Protein AF-A0A915M0I6-F1 (afdb_monomer)

Organism: Meloidogyne javanica (NCBI:txid6303)

Secondary structure (DSSP, 8-state):
--HHHHHHHHTT-S--------SS-SHHHHHHHHHHSS---HHHHTTTSS--SS----TTTT-S-EEEEE-HHHHHHHHTT-TTEEEEE--GGG--TTSS-TTHHHHHHHHHH-

Structure (mmCIF, N/CA/C/O backbone):
data_AF-A0A915M0I6-F1
#
_entry.id   AF-A0A915M0I6-F1
#
loop_
_atom_site.group_PDB
_atom_site.id
_atom_site.type_symbol
_atom_site.label_atom_id
_atom_site.label_alt_id
_atom_site.label_comp_id
_atom_site.label_asym_id
_atom_site.label_entity_id
_atom_site.label_seq_id
_atom_site.pdbx_PDB_ins_code
_atom_s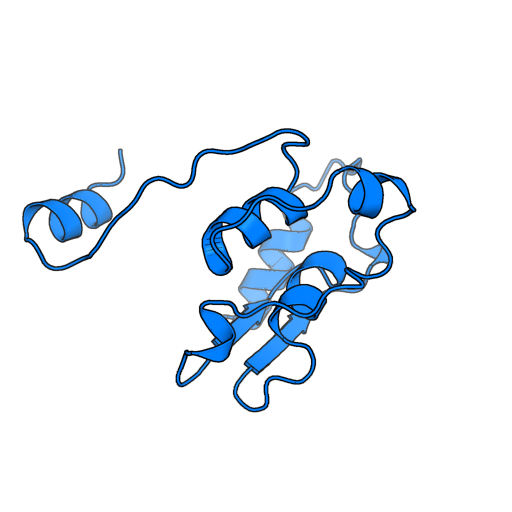ite.Cartn_x
_atom_site.Cartn_y
_atom_site.Cartn_z
_atom_site.occupancy
_atom_site.B_iso_or_equiv
_atom_site.auth_seq_id
_atom_site.auth_comp_id
_atom_site.auth_asym_id
_atom_site.auth_atom_id
_atom_site.pdbx_PDB_model_num
ATOM 1 N N . MET A 1 1 ? 14.176 9.626 15.972 1.00 60.72 1 MET A N 1
ATOM 2 C CA . MET A 1 1 ? 12.890 9.392 16.674 1.00 60.72 1 MET A CA 1
ATOM 3 C C . MET A 1 1 ? 11.872 10.388 16.149 1.00 60.72 1 MET A C 1
ATOM 5 O O . MET A 1 1 ? 12.291 11.492 15.832 1.00 60.72 1 MET A O 1
ATOM 9 N N . SER A 1 2 ? 10.596 10.005 16.027 1.00 85.62 2 SER A N 1
ATOM 10 C CA . SER A 1 2 ? 9.510 10.833 15.471 1.00 85.62 2 SER A CA 1
ATOM 11 C C . SER A 1 2 ? 8.637 11.414 16.602 1.00 85.62 2 SER A C 1
ATOM 13 O O . SER A 1 2 ? 7.710 10.740 17.053 1.00 85.62 2 SER A O 1
ATOM 15 N N . PRO A 1 3 ? 8.922 12.625 17.130 1.00 92.00 3 PRO A N 1
ATOM 16 C CA . PRO A 1 3 ? 8.304 13.112 18.371 1.00 92.00 3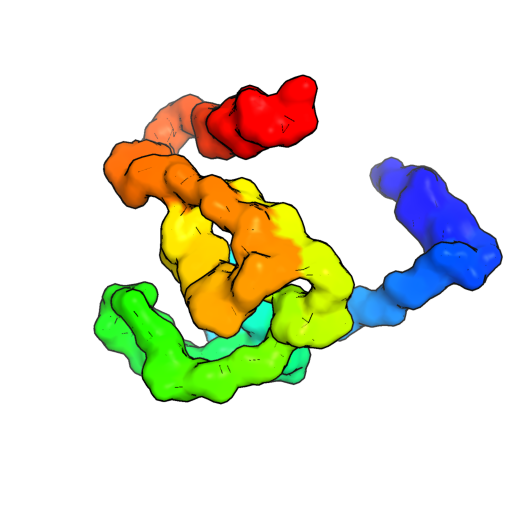 PRO A CA 1
ATOM 17 C C . PRO A 1 3 ? 6.804 13.375 18.225 1.00 92.00 3 PRO A C 1
ATOM 19 O O . PRO A 1 3 ? 6.037 13.168 19.162 1.00 92.00 3 PRO A O 1
ATOM 22 N N . TYR A 1 4 ? 6.383 13.803 17.033 1.00 93.62 4 TYR A N 1
ATOM 23 C CA . TYR A 1 4 ? 4.984 14.082 16.737 1.00 93.62 4 TYR A CA 1
ATOM 24 C C . TYR A 1 4 ? 4.123 12.816 16.821 1.00 93.62 4 TYR A C 1
ATOM 26 O O . TYR A 1 4 ? 3.133 12.807 17.550 1.00 93.62 4 TYR A O 1
ATOM 34 N N . ILE A 1 5 ? 4.541 11.726 16.167 1.00 92.31 5 ILE A N 1
ATOM 35 C CA . ILE A 1 5 ? 3.805 10.452 16.193 1.00 92.31 5 ILE A CA 1
ATOM 36 C C . ILE A 1 5 ? 3.691 9.918 17.626 1.00 92.31 5 ILE A C 1
ATOM 38 O O . ILE A 1 5 ? 2.597 9.557 18.054 1.00 92.31 5 ILE A O 1
ATOM 42 N N . HIS A 1 6 ? 4.782 9.939 18.400 1.00 92.25 6 HIS A N 1
ATOM 43 C CA . HIS A 1 6 ? 4.740 9.513 19.803 1.00 92.25 6 HIS A CA 1
ATOM 44 C C . HIS A 1 6 ? 3.770 10.359 20.634 1.00 92.25 6 HIS A C 1
ATOM 46 O O . HIS A 1 6 ? 2.971 9.801 21.375 1.00 92.25 6 HIS A O 1
ATOM 52 N N . SER A 1 7 ? 3.742 11.683 20.444 1.00 95.81 7 SER A N 1
ATOM 53 C CA . SER A 1 7 ? 2.794 12.547 21.161 1.00 95.81 7 SER A CA 1
ATOM 54 C C . SER A 1 7 ? 1.320 12.229 20.865 1.00 95.81 7 SER A C 1
ATOM 56 O O . SER A 1 7 ? 0.467 12.402 21.737 1.00 95.81 7 SER A O 1
ATOM 58 N N . LEU A 1 8 ? 1.008 11.747 19.655 1.00 95.62 8 LEU A N 1
ATOM 59 C CA . LEU A 1 8 ? -0.342 11.317 19.287 1.00 95.62 8 LEU A CA 1
ATOM 60 C C . LEU A 1 8 ? -0.713 9.996 19.972 1.00 95.62 8 LEU A C 1
ATOM 62 O O . LEU A 1 8 ? -1.833 9.865 20.469 1.00 95.62 8 LEU A O 1
ATOM 66 N N . ILE A 1 9 ? 0.231 9.052 20.023 1.00 93.94 9 ILE A N 1
ATOM 67 C CA . ILE A 1 9 ? 0.067 7.751 20.683 1.00 93.94 9 ILE A CA 1
ATOM 68 C C . ILE A 1 9 ? -0.078 7.939 22.200 1.00 93.94 9 ILE A C 1
ATOM 70 O O . ILE A 1 9 ? -1.091 7.541 22.774 1.00 93.94 9 ILE A O 1
ATOM 74 N N . ASP A 1 10 ? 0.882 8.614 22.839 1.00 94.62 10 ASP A N 1
ATOM 75 C CA . ASP A 1 10 ? 0.918 8.831 24.292 1.00 94.62 10 ASP A CA 1
ATOM 76 C C . ASP A 1 10 ? -0.276 9.673 24.768 1.00 94.62 10 ASP A C 1
ATOM 78 O O . ASP A 1 10 ? -0.818 9.466 25.854 1.00 94.62 10 ASP A O 1
ATOM 82 N N . GLY A 1 11 ? -0.727 10.609 23.928 1.00 95.88 11 GLY A N 1
ATOM 83 C CA . GLY A 1 11 ? -1.899 11.440 24.180 1.00 95.88 11 GLY A CA 1
ATOM 84 C C . GLY A 1 11 ? -3.243 10.746 23.944 1.00 95.88 11 GLY A C 1
ATOM 85 O O . GLY A 1 11 ? -4.269 11.412 24.076 1.00 95.88 11 GLY A O 1
ATOM 86 N N . SER A 1 12 ? -3.264 9.459 23.565 1.00 93.62 12 SER A N 1
ATOM 87 C CA . SER A 1 12 ? -4.482 8.721 23.177 1.00 93.62 12 SER A CA 1
ATOM 88 C C . SER A 1 12 ? -5.299 9.424 22.078 1.00 93.62 12 SER A C 1
ATOM 90 O O . SER A 1 12 ? -6.526 9.341 22.044 1.00 93.62 12 SER A O 1
ATOM 92 N N . LYS A 1 13 ? -4.616 10.149 21.181 1.00 95.31 13 LYS A N 1
ATOM 93 C CA . LYS A 1 13 ? -5.212 10.849 20.028 1.00 95.31 13 LYS A CA 1
ATOM 94 C C . LYS A 1 13 ? -5.101 10.050 18.729 1.00 95.31 13 LYS A C 1
ATOM 96 O O . LYS A 1 13 ? -5.582 10.507 17.697 1.00 95.31 13 LYS A O 1
ATOM 101 N N . ALA A 1 14 ? -4.459 8.887 18.775 1.00 91.31 14 ALA A N 1
ATOM 102 C CA . ALA A 1 14 ? -4.311 7.972 17.656 1.00 91.31 14 ALA A CA 1
ATOM 103 C C . ALA A 1 14 ? -4.526 6.524 18.112 1.00 91.31 14 ALA A C 1
ATOM 105 O O . ALA A 1 14 ? -4.268 6.175 19.265 1.00 91.31 14 ALA A O 1
ATOM 106 N N . VAL A 1 15 ? -4.966 5.685 17.177 1.00 88.00 15 VAL A N 1
ATOM 107 C CA . VAL A 1 15 ? -4.959 4.225 17.309 1.00 88.00 15 VAL A CA 1
ATOM 108 C C . VAL A 1 15 ? -3.737 3.705 16.562 1.00 88.00 15 VAL A C 1
ATOM 110 O O . VAL A 1 15 ? -3.393 4.225 15.502 1.00 88.00 15 VAL A O 1
ATOM 113 N N . TRP A 1 16 ? -3.071 2.697 17.114 1.00 89.12 16 TRP A N 1
ATOM 114 C CA . TRP A 1 16 ? -1.906 2.076 16.494 1.00 89.12 16 TRP A CA 1
ATOM 115 C C . TRP A 1 16 ? -1.979 0.556 16.622 1.00 89.12 16 TRP A C 1
ATOM 117 O O . TRP A 1 16 ? -2.669 0.019 17.490 1.00 89.12 16 TRP A O 1
ATOM 127 N N . GLY A 1 17 ? -1.256 -0.128 15.744 1.00 85.94 17 GLY A N 1
ATOM 128 C CA . GLY A 1 17 ? -1.120 -1.577 15.731 1.00 85.94 17 GLY A CA 1
ATOM 129 C C . GLY A 1 17 ? 0.195 -1.977 15.074 1.00 85.94 17 GLY A C 1
ATOM 130 O O . GLY A 1 17 ? 0.893 -1.139 14.502 1.00 85.94 17 GLY A O 1
ATOM 131 N N . ILE A 1 18 ? 0.538 -3.257 15.178 1.00 85.56 18 ILE A N 1
ATOM 132 C CA . ILE A 1 18 ? 1.724 -3.836 14.546 1.00 85.56 18 ILE A CA 1
ATOM 133 C C . ILE A 1 18 ? 1.237 -4.787 13.457 1.00 85.56 18 ILE A C 1
ATOM 135 O O . ILE A 1 18 ? 0.478 -5.708 13.746 1.00 85.56 18 ILE A O 1
ATOM 139 N N . SER A 1 19 ? 1.677 -4.558 12.221 1.00 82.19 19 SER A N 1
ATOM 140 C CA . SER A 1 19 ? 1.527 -5.519 11.128 1.00 82.19 19 SER A CA 1
ATOM 141 C C . SER A 1 19 ? 2.799 -6.360 11.065 1.00 82.19 19 SER A C 1
ATOM 143 O O . SER A 1 19 ? 3.864 -5.836 10.737 1.00 82.19 19 SER A O 1
ATOM 145 N N . GLU A 1 20 ? 2.717 -7.646 11.403 1.00 80.50 20 GLU A N 1
ATOM 146 C CA . GLU A 1 20 ? 3.854 -8.561 11.264 1.00 80.50 20 GLU A CA 1
ATOM 147 C C . GLU A 1 20 ? 4.094 -8.855 9.779 1.00 80.50 20 GLU A C 1
ATOM 149 O O . GLU A 1 20 ? 3.200 -9.296 9.070 1.00 80.50 20 GLU A O 1
ATOM 154 N N . GLY A 1 21 ? 5.290 -8.566 9.268 1.00 71.25 21 GLY A N 1
ATOM 155 C CA . GLY A 1 21 ? 5.630 -8.862 7.877 1.00 71.25 21 GLY A CA 1
ATOM 156 C C . GLY A 1 21 ? 5.927 -10.348 7.675 1.00 71.25 21 GLY A C 1
ATOM 157 O O . GLY A 1 21 ? 6.626 -10.956 8.483 1.00 71.25 21 GLY A O 1
ATOM 158 N N . HIS A 1 22 ? 5.458 -10.919 6.566 1.00 78.75 22 HIS A N 1
ATOM 159 C CA . HIS A 1 22 ? 5.837 -12.260 6.115 1.00 78.75 22 HIS A CA 1
ATOM 160 C C . HIS A 1 22 ? 6.584 -12.193 4.783 1.00 78.75 22 HIS A C 1
ATOM 162 O O . HIS A 1 22 ? 6.445 -11.239 4.022 1.00 78.75 22 HIS A O 1
ATOM 168 N N . VAL A 1 23 ? 7.401 -13.210 4.506 1.00 79.56 23 VAL A N 1
ATOM 169 C CA . VAL A 1 23 ? 8.082 -13.340 3.212 1.00 79.56 23 VAL A CA 1
ATOM 170 C C . VAL A 1 23 ? 7.071 -13.604 2.081 1.00 79.56 23 VAL A C 1
ATOM 172 O O . VAL A 1 23 ? 6.134 -14.376 2.298 1.00 79.56 23 VAL A O 1
ATOM 175 N N . PRO A 1 24 ? 7.271 -13.050 0.870 1.00 77.19 24 PRO A N 1
ATOM 176 C CA . PRO A 1 24 ? 8.360 -12.154 0.465 1.00 77.19 24 PRO A CA 1
ATOM 177 C C . PRO A 1 24 ? 8.193 -10.725 1.010 1.00 77.19 24 PRO A C 1
ATOM 179 O O . PRO A 1 24 ? 7.099 -10.169 1.023 1.00 77.19 24 PRO A O 1
ATOM 182 N N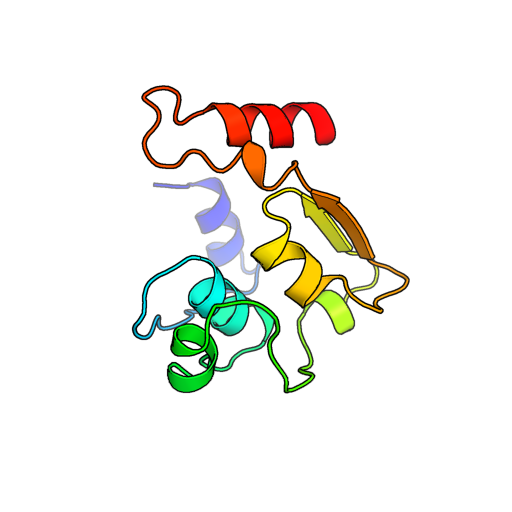 . THR A 1 25 ? 9.295 -10.122 1.465 1.00 74.94 25 THR A N 1
ATOM 183 C CA . THR A 1 25 ? 9.312 -8.774 2.060 1.00 74.94 25 THR A CA 1
ATOM 184 C C . THR A 1 25 ? 9.470 -7.705 0.981 1.00 74.94 25 THR A C 1
ATOM 186 O O . THR A 1 25 ? 10.521 -7.078 0.862 1.00 74.94 25 THR A O 1
ATOM 189 N N . GLU A 1 26 ? 8.429 -7.537 0.173 1.00 81.88 26 GLU A N 1
ATOM 190 C CA . GLU A 1 26 ? 8.352 -6.553 -0.912 1.00 81.88 26 GLU A CA 1
ATOM 191 C C . GLU A 1 26 ? 7.139 -5.633 -0.710 1.00 81.88 26 GLU A C 1
ATOM 193 O O . GLU A 1 26 ? 6.303 -5.873 0.169 1.00 81.88 26 GLU A O 1
ATOM 198 N N . SER A 1 27 ? 7.032 -4.569 -1.512 1.00 85.75 27 SER A N 1
ATOM 199 C CA . SER A 1 27 ? 5.988 -3.552 -1.345 1.00 85.75 27 SER A CA 1
ATOM 200 C C . SER A 1 27 ? 4.584 -4.165 -1.314 1.00 85.75 27 SER A C 1
ATOM 202 O O . SER A 1 27 ? 3.847 -3.933 -0.360 1.00 85.75 27 SER A O 1
ATOM 204 N N . ARG A 1 28 ? 4.210 -5.003 -2.288 1.00 86.12 28 ARG A N 1
ATOM 205 C CA . ARG A 1 28 ? 2.834 -5.518 -2.407 1.00 86.12 28 ARG A CA 1
ATOM 206 C C . ARG A 1 28 ? 2.376 -6.383 -1.224 1.00 86.12 28 ARG A C 1
ATOM 208 O O . ARG A 1 28 ? 1.383 -5.987 -0.609 1.00 86.12 28 ARG A O 1
ATOM 215 N N . PRO A 1 29 ? 3.071 -7.469 -0.820 1.00 86.62 29 PRO A N 1
ATOM 216 C CA . PRO A 1 29 ? 2.646 -8.250 0.344 1.00 86.62 29 PRO A CA 1
ATOM 217 C C . PRO A 1 29 ? 2.562 -7.411 1.624 1.00 86.62 29 PRO A C 1
ATOM 219 O O . PRO A 1 29 ? 1.653 -7.608 2.430 1.00 86.62 29 PRO A O 1
ATOM 222 N N . GLY A 1 30 ? 3.468 -6.438 1.789 1.00 88.88 30 GLY A N 1
ATOM 223 C CA . GLY A 1 30 ? 3.449 -5.510 2.920 1.00 88.88 30 GLY A CA 1
ATOM 224 C C . GLY A 1 30 ? 2.213 -4.608 2.936 1.00 88.88 30 GLY A C 1
ATOM 225 O O . GLY A 1 30 ? 1.571 -4.473 3.976 1.00 88.88 30 GLY A O 1
ATOM 226 N N . HIS A 1 31 ? 1.836 -4.034 1.789 1.00 90.25 31 HIS A N 1
ATOM 227 C CA . HIS A 1 31 ? 0.639 -3.192 1.682 1.00 90.25 31 HIS A CA 1
ATOM 228 C C . HIS A 1 31 ? -0.647 -4.012 1.874 1.00 90.25 31 HIS A C 1
ATOM 230 O O . HIS A 1 31 ? -1.573 -3.538 2.52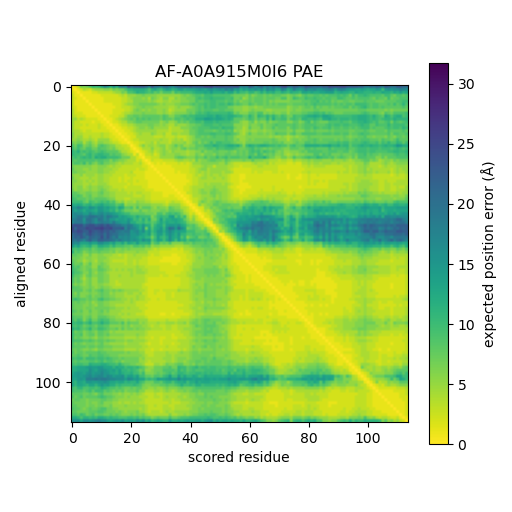9 1.00 90.25 31 HIS A O 1
ATOM 236 N N . VAL A 1 32 ? -0.710 -5.249 1.362 1.00 88.62 32 VAL A N 1
ATOM 237 C CA . VAL A 1 32 ? -1.861 -6.148 1.579 1.00 88.62 32 VAL A CA 1
ATOM 238 C C . VAL A 1 32 ? -2.017 -6.480 3.062 1.00 88.62 32 VAL A C 1
ATOM 240 O O . VAL A 1 32 ? -3.108 -6.322 3.608 1.00 88.62 32 VAL A O 1
ATOM 243 N N . ALA A 1 33 ? -0.927 -6.852 3.738 1.00 89.12 33 ALA A N 1
ATOM 244 C CA . ALA A 1 33 ? -0.959 -7.115 5.174 1.00 89.12 33 ALA A CA 1
ATOM 245 C C . ALA A 1 33 ? -1.419 -5.882 5.966 1.00 89.12 33 ALA A C 1
ATOM 247 O O . ALA A 1 33 ? -2.285 -5.995 6.832 1.00 89.12 33 ALA A O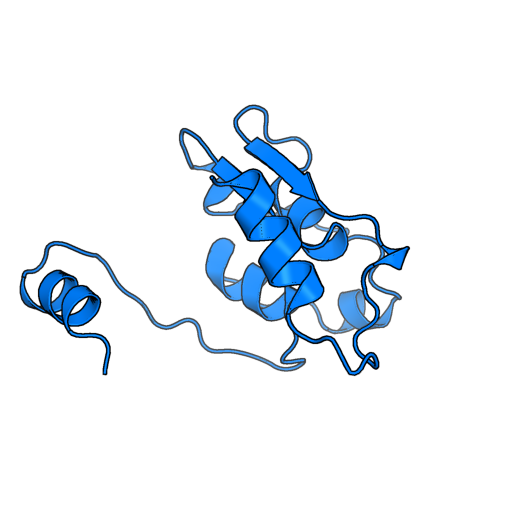 1
ATOM 248 N N . LEU A 1 34 ? -0.902 -4.700 5.617 1.00 90.12 34 LEU A N 1
ATOM 249 C CA . LEU A 1 34 ? -1.205 -3.458 6.319 1.00 90.12 34 LEU A CA 1
ATOM 250 C C . LEU A 1 34 ? -2.657 -2.994 6.132 1.00 90.12 34 LEU A C 1
ATOM 252 O O . LEU A 1 34 ? -3.296 -2.590 7.102 1.00 90.12 34 LEU A O 1
ATOM 256 N N . PHE A 1 35 ? -3.173 -3.025 4.902 1.00 90.75 35 PHE A N 1
ATOM 257 C CA . PHE A 1 35 ? -4.470 -2.424 4.573 1.00 90.75 35 PHE A CA 1
ATOM 258 C C . PHE A 1 35 ? -5.628 -3.418 4.529 1.00 90.75 35 PHE A C 1
ATOM 260 O O . PHE A 1 35 ? -6.777 -2.996 4.629 1.00 90.75 35 PHE A O 1
ATOM 267 N N . ALA A 1 36 ? -5.356 -4.715 4.385 1.00 89.44 36 ALA A N 1
ATOM 268 C CA . ALA A 1 36 ? -6.385 -5.752 4.326 1.00 89.44 36 ALA A CA 1
ATOM 269 C C . ALA A 1 36 ? -6.282 -6.791 5.457 1.00 89.44 36 ALA A C 1
ATOM 271 O O . ALA A 1 36 ? -7.193 -7.596 5.636 1.00 89.44 36 ALA A O 1
ATOM 272 N N . GLY A 1 37 ? -5.205 -6.776 6.252 1.00 88.19 37 GLY A N 1
ATOM 273 C CA . GLY A 1 37 ? -5.094 -7.591 7.465 1.00 88.19 37 GLY A CA 1
ATOM 274 C C . GLY A 1 37 ? -4.849 -9.084 7.225 1.00 88.19 37 GLY A C 1
ATOM 275 O O . GLY A 1 37 ? -5.090 -9.890 8.123 1.00 88.19 37 GLY A O 1
ATOM 276 N N . PHE A 1 38 ? -4.382 -9.475 6.036 1.00 86.94 38 PHE A N 1
ATOM 277 C CA . PHE A 1 38 ? -4.007 -10.857 5.727 1.00 86.94 38 PHE A CA 1
ATOM 278 C C . PHE A 1 38 ? -2.714 -10.922 4.909 1.00 86.94 38 PHE A C 1
ATOM 280 O O . PHE A 1 38 ? -2.322 -9.958 4.257 1.00 86.94 38 PHE A O 1
ATOM 287 N N . TYR A 1 39 ? -2.051 -12.078 4.929 1.00 85.69 39 TYR A N 1
ATOM 288 C CA . TYR A 1 39 ? -0.847 -12.301 4.132 1.00 85.69 39 TYR A CA 1
ATOM 289 C C . TYR A 1 39 ? -1.193 -12.715 2.714 1.00 85.69 39 TYR A C 1
ATOM 291 O O . TYR A 1 39 ? -1.992 -13.627 2.499 1.00 85.69 39 TYR A O 1
ATOM 299 N N . GLU A 1 40 ? -0.556 -12.068 1.746 1.00 79.69 40 GLU A N 1
ATOM 300 C CA . GLU A 1 40 ? -0.732 -12.433 0.352 1.00 79.69 40 GLU A CA 1
ATOM 301 C C . GLU A 1 40 ? -0.217 -13.853 0.070 1.00 79.69 40 GLU A C 1
ATOM 303 O O . GLU A 1 40 ? 0.790 -14.301 0.625 1.00 79.69 40 GLU A O 1
ATOM 308 N N . ASP A 1 41 ? -0.911 -14.571 -0.816 1.00 74.56 41 ASP A N 1
ATOM 309 C CA . ASP A 1 41 ? -0.479 -15.895 -1.242 1.00 74.56 41 ASP A CA 1
ATOM 310 C C . ASP A 1 41 ? 0.806 -15.792 -2.076 1.00 74.56 41 ASP A C 1
ATOM 312 O O . ASP A 1 41 ? 0.809 -15.326 -3.218 1.00 74.56 41 ASP A O 1
ATOM 316 N N . VAL A 1 42 ? 1.902 -16.307 -1.521 1.00 66.62 42 VAL A N 1
ATOM 317 C CA . VAL A 1 42 ? 3.215 -16.413 -2.176 1.00 66.62 42 VAL A CA 1
ATOM 318 C C . VAL A 1 42 ? 3.115 -17.121 -3.540 1.00 66.62 42 VAL A C 1
ATOM 320 O O . VAL A 1 42 ? 3.864 -16.820 -4.475 1.00 66.62 42 VAL A O 1
ATOM 323 N N . SER A 1 43 ? 2.160 -18.040 -3.705 1.00 66.25 43 SER A N 1
ATOM 324 C CA . SER A 1 43 ? 1.908 -18.729 -4.973 1.00 66.25 43 SER A CA 1
ATOM 325 C C . SER A 1 43 ? 1.284 -17.821 -6.047 1.00 66.25 43 SER A C 1
ATOM 327 O O . SER A 1 43 ? 1.513 -18.038 -7.239 1.00 66.25 43 SER A O 1
ATOM 329 N N . ALA A 1 44 ? 0.548 -16.777 -5.650 1.00 64.69 44 ALA A N 1
ATOM 330 C CA . ALA A 1 44 ? 0.017 -15.755 -6.552 1.00 64.69 44 ALA A CA 1
ATOM 331 C C . ALA A 1 44 ? 1.103 -14.744 -6.950 1.00 64.69 44 ALA A C 1
ATOM 333 O O . ALA A 1 44 ? 1.186 -14.357 -8.117 1.00 64.69 44 ALA A O 1
ATOM 334 N N . VAL A 1 45 ? 1.989 -14.401 -6.009 1.00 62.06 45 VAL A N 1
ATOM 335 C CA . VAL A 1 45 ? 3.159 -13.538 -6.242 1.00 62.06 45 VAL A CA 1
ATOM 336 C C . VAL A 1 45 ? 4.107 -14.165 -7.279 1.00 62.06 45 VAL A C 1
ATOM 338 O O . VAL A 1 45 ? 4.511 -13.522 -8.247 1.00 62.06 45 VAL A O 1
ATOM 341 N N . THR A 1 46 ? 4.378 -15.469 -7.168 1.00 58.38 46 THR A N 1
ATOM 342 C CA . THR A 1 46 ? 5.278 -16.195 -8.090 1.00 58.38 46 THR A CA 1
ATOM 343 C C . THR A 1 46 ? 4.724 -16.408 -9.506 1.00 58.38 46 THR A C 1
ATOM 345 O O . THR A 1 46 ? 5.494 -16.699 -10.421 1.00 58.38 46 THR A O 1
ATOM 348 N N . ARG A 1 47 ? 3.415 -16.228 -9.739 1.00 62.03 47 ARG A N 1
ATOM 349 C CA . ARG A 1 47 ? 2.772 -16.391 -11.064 1.00 62.03 47 ARG A CA 1
ATOM 350 C C . ARG A 1 47 ? 2.793 -15.127 -11.930 1.00 62.03 47 ARG A C 1
ATOM 352 O O . ARG A 1 47 ? 2.035 -15.018 -12.894 1.00 62.03 47 ARG A O 1
ATOM 359 N N . GLY A 1 48 ? 3.700 -14.202 -11.631 1.00 56.66 48 GLY A N 1
ATOM 360 C CA . GLY A 1 48 ? 4.021 -13.084 -12.513 1.00 56.66 48 GLY A CA 1
ATOM 361 C C . GLY A 1 48 ? 3.244 -11.806 -12.230 1.00 56.66 48 GLY A C 1
ATOM 362 O O . GLY A 1 48 ? 3.043 -11.038 -13.161 1.00 56.66 48 GLY A O 1
ATOM 363 N N . TRP A 1 49 ? 2.821 -11.574 -10.982 1.00 62.31 49 TRP A N 1
ATOM 364 C CA . TRP A 1 49 ? 2.441 -10.242 -10.481 1.00 62.31 49 TRP A CA 1
ATOM 365 C C . TRP A 1 49 ? 1.225 -9.554 -11.126 1.00 62.31 49 TRP A C 1
ATOM 367 O O . TRP A 1 49 ? 0.830 -8.486 -10.680 1.00 62.31 49 T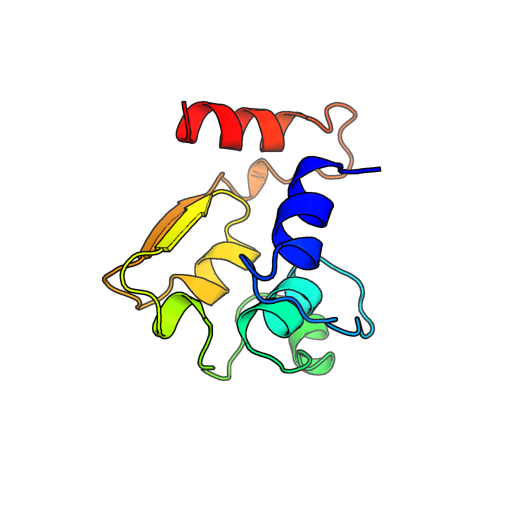RP A O 1
ATOM 377 N N . LYS A 1 50 ? 0.555 -10.165 -12.108 1.00 57.03 50 LYS A N 1
ATOM 378 C CA . LYS A 1 50 ? -0.394 -9.438 -12.974 1.00 57.03 50 LYS A CA 1
ATOM 379 C C . LYS A 1 50 ? -1.717 -9.040 -12.317 1.00 57.03 50 LYS A C 1
ATOM 381 O O . LYS A 1 50 ? -2.319 -8.061 -12.739 1.00 57.03 50 LYS A O 1
ATOM 386 N N . HIS A 1 51 ? -2.212 -9.814 -11.350 1.00 58.25 51 HIS A N 1
ATOM 387 C CA . HIS A 1 51 ? -3.482 -9.544 -10.667 1.00 58.25 51 HIS A CA 1
ATOM 388 C C . HIS A 1 51 ? -3.636 -10.469 -9.452 1.00 58.25 51 HIS A C 1
ATOM 390 O O . HIS A 1 51 ? -3.287 -11.646 -9.552 1.00 58.25 51 HIS A O 1
ATOM 396 N N . ASN A 1 52 ? -4.157 -9.982 -8.321 1.00 59.69 52 ASN A N 1
ATOM 397 C CA . ASN A 1 52 ? -4.634 -10.882 -7.267 1.00 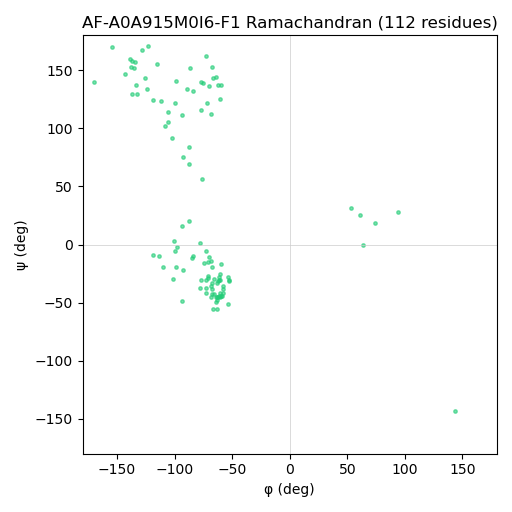59.69 52 ASN A CA 1
ATOM 398 C C . ASN A 1 52 ? -6.007 -11.430 -7.703 1.00 59.69 52 ASN A C 1
ATOM 400 O O . ASN A 1 52 ? -6.935 -10.639 -7.849 1.00 59.69 52 ASN A O 1
ATOM 404 N N . PRO A 1 53 ? -6.175 -12.744 -7.952 1.00 58.44 53 PRO A N 1
ATOM 405 C CA . PRO A 1 53 ? -7.446 -13.286 -8.435 1.00 58.44 53 PRO A CA 1
ATOM 406 C C . PRO A 1 53 ? -8.559 -13.261 -7.379 1.00 58.44 53 PRO A C 1
ATOM 408 O O . PRO A 1 53 ? -9.708 -13.547 -7.713 1.00 58.44 53 PRO A O 1
ATOM 411 N N . ILE A 1 54 ? -8.230 -12.969 -6.117 1.00 67.62 54 ILE A N 1
ATOM 412 C CA . ILE A 1 54 ? -9.177 -12.975 -5.005 1.00 67.62 54 ILE A CA 1
ATOM 413 C C . ILE A 1 54 ? -9.495 -11.526 -4.618 1.00 67.62 54 ILE A C 1
ATOM 415 O O . ILE A 1 54 ? -8.608 -10.831 -4.120 1.00 67.62 54 ILE A O 1
ATOM 419 N N . PRO A 1 55 ? -10.744 -11.066 -4.814 1.00 76.31 55 PRO A N 1
ATOM 420 C CA . PRO A 1 55 ? -11.204 -9.802 -4.259 1.00 76.31 55 PRO A CA 1
ATOM 421 C C . PRO A 1 55 ? -11.097 -9.832 -2.735 1.00 76.31 55 PRO A C 1
ATOM 423 O O . PRO A 1 55 ? -11.478 -10.822 -2.107 1.00 76.31 55 PRO A O 1
ATOM 426 N N . PHE A 1 56 ? -10.620 -8.746 -2.141 1.00 85.19 56 PHE A N 1
ATOM 427 C CA . PHE A 1 56 ? -10.538 -8.598 -0.694 1.00 85.19 56 PHE A CA 1
ATOM 428 C C . PHE A 1 56 ? -11.051 -7.227 -0.256 1.00 85.19 56 PHE A C 1
ATOM 430 O O . PHE A 1 56 ? -11.087 -6.287 -1.048 1.00 85.19 56 PHE A O 1
ATOM 437 N N . ASP A 1 57 ? -11.468 -7.144 1.005 1.00 89.44 57 ASP A N 1
ATOM 438 C CA . ASP A 1 57 ? -11.863 -5.891 1.644 1.00 89.44 57 ASP A CA 1
ATOM 439 C C . ASP A 1 57 ? -10.628 -5.249 2.285 1.00 89.44 57 ASP A C 1
ATOM 441 O O . ASP A 1 57 ? -9.829 -5.929 2.931 1.00 89.44 57 ASP A O 1
ATOM 445 N N . SER A 1 58 ? -10.451 -3.950 2.075 1.00 92.50 58 SER A N 1
ATOM 446 C CA . SER A 1 58 ? -9.339 -3.165 2.609 1.00 92.50 58 SER A CA 1
ATOM 447 C C . SER A 1 58 ? -9.850 -1.918 3.322 1.00 92.50 58 SER A C 1
ATOM 449 O O . SER A 1 58 ? -11.001 -1.510 3.156 1.00 92.50 58 SER A O 1
ATOM 451 N N . THR A 1 59 ? -8.985 -1.246 4.078 1.00 92.88 59 THR A N 1
ATOM 452 C CA . THR A 1 59 ? -9.306 0.049 4.697 1.00 92.88 59 THR A CA 1
ATOM 453 C C . THR A 1 59 ? -9.822 1.077 3.686 1.00 92.88 59 THR A C 1
ATOM 455 O O . THR A 1 59 ? -10.677 1.889 4.035 1.00 92.88 59 THR A O 1
ATOM 458 N N . PHE A 1 60 ? -9.373 1.025 2.428 1.00 95.00 60 PHE A N 1
ATOM 459 C CA . PHE A 1 60 ? -9.831 1.922 1.363 1.00 95.00 60 PHE A CA 1
ATOM 460 C C . PHE A 1 60 ? -11.289 1.664 0.962 1.00 95.00 60 PHE A C 1
ATOM 462 O O . PHE A 1 60 ? -12.035 2.610 0.718 1.00 95.00 60 PHE A O 1
ATOM 469 N N . ASN A 1 61 ? -11.747 0.407 0.978 1.00 94.19 61 ASN A N 1
ATOM 470 C CA . ASN A 1 61 ? -13.152 0.067 0.721 1.00 94.19 61 ASN A CA 1
ATOM 471 C C . ASN A 1 61 ? -14.096 0.677 1.768 1.00 94.19 61 ASN A C 1
ATOM 473 O O . ASN A 1 61 ? -15.227 1.023 1.437 1.00 94.19 61 ASN A O 1
ATOM 477 N N . GLN A 1 62 ? -13.612 0.828 3.004 1.00 93.44 62 GLN A N 1
ATOM 478 C CA . GLN A 1 62 ? -14.371 1.323 4.158 1.00 93.44 62 GLN A CA 1
ATOM 479 C C . GLN A 1 62 ? -14.107 2.806 4.478 1.00 93.44 62 GLN A C 1
ATOM 481 O O . GLN A 1 62 ? -14.611 3.328 5.473 1.00 93.44 62 GLN A O 1
ATOM 486 N N . SER A 1 63 ? -13.299 3.488 3.666 1.00 94.88 63 SER A N 1
ATOM 487 C CA . SER A 1 63 ? -12.995 4.912 3.829 1.00 94.88 63 SER A CA 1
ATOM 488 C C . SER A 1 63 ? -14.034 5.784 3.123 1.00 94.88 63 SER A C 1
ATOM 490 O O . SER A 1 63 ? -14.613 5.372 2.127 1.00 94.88 63 SER A O 1
ATOM 492 N N . GLU A 1 64 ? -14.256 7.010 3.604 1.00 95.81 64 GLU A N 1
ATOM 493 C CA . GLU A 1 64 ? -15.134 7.974 2.916 1.00 95.81 64 GLU A CA 1
ATOM 494 C C . GLU A 1 64 ? -14.480 8.522 1.639 1.00 95.81 64 GLU A C 1
ATOM 496 O O . GLU A 1 64 ? -15.137 8.698 0.619 1.00 95.81 64 GLU A O 1
ATOM 501 N N . PHE A 1 65 ? -13.164 8.741 1.691 1.00 96.19 65 PHE A N 1
ATOM 502 C CA . PHE A 1 65 ? -12.340 9.179 0.572 1.00 96.19 65 PHE A CA 1
ATOM 503 C C . PHE A 1 65 ? -10.976 8.503 0.647 1.00 96.19 65 PHE A C 1
ATOM 505 O O . PHE A 1 65 ? -10.454 8.245 1.734 1.00 96.19 65 PHE A O 1
ATOM 512 N N . SER A 1 66 ? -10.381 8.213 -0.502 1.00 96.06 66 SER A N 1
ATOM 513 C CA . SER A 1 66 ? -9.037 7.645 -0.583 1.00 96.06 66 SER A CA 1
ATOM 514 C C . SER A 1 66 ? -8.255 8.336 -1.684 1.00 96.06 66 SER A C 1
ATOM 516 O O . SER A 1 66 ? -8.748 8.453 -2.798 1.00 96.06 66 SER A O 1
ATOM 518 N N . PHE A 1 67 ? -7.046 8.790 -1.370 1.00 95.88 67 PHE A N 1
ATOM 519 C CA . PHE A 1 67 ? -6.14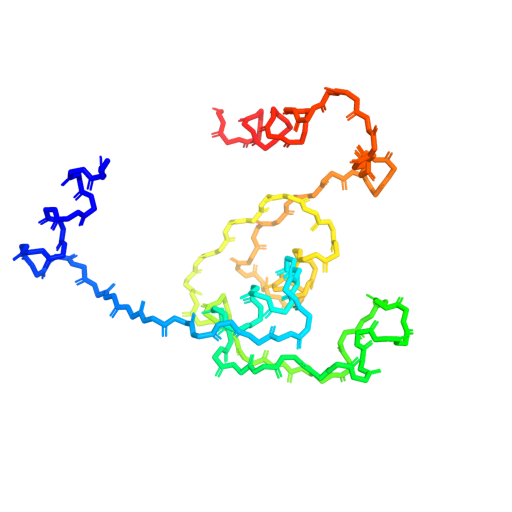3 9.432 -2.320 1.00 95.88 67 PHE A CA 1
ATOM 520 C C . PHE A 1 67 ? -4.867 8.600 -2.411 1.00 95.88 67 PHE A C 1
ATOM 522 O O . PHE A 1 67 ? -4.269 8.295 -1.377 1.00 95.88 67 PHE A O 1
ATOM 529 N N . LEU A 1 68 ? -4.491 8.178 -3.618 1.00 95.12 68 LEU A N 1
ATOM 530 C CA . LEU A 1 68 ? -3.378 7.256 -3.834 1.00 95.12 68 LEU A CA 1
ATOM 531 C C . LEU A 1 68 ? -2.462 7.757 -4.957 1.00 95.12 68 LEU A C 1
ATOM 533 O O . LEU A 1 68 ? -2.927 8.026 -6.063 1.00 95.12 68 LEU A O 1
ATOM 537 N N . TRP A 1 69 ? -1.158 7.801 -4.679 1.00 95.56 69 TRP A N 1
ATOM 538 C CA . TRP A 1 69 ? -0.096 8.144 -5.629 1.00 95.56 69 TRP A CA 1
ATOM 539 C C . TRP A 1 69 ? 1.052 7.137 -5.534 1.00 95.56 69 TRP A C 1
ATOM 541 O O . TRP A 1 69 ? 1.418 6.740 -4.428 1.00 95.56 69 TRP A O 1
ATOM 551 N N . GLY A 1 70 ? 1.609 6.700 -6.668 1.00 92.81 70 GLY A N 1
ATOM 552 C CA . GLY A 1 70 ? 2.719 5.738 -6.686 1.00 92.81 70 GLY A CA 1
ATOM 553 C C . GLY A 1 70 ? 2.679 4.720 -7.830 1.00 92.81 70 GLY A C 1
ATOM 554 O O . GLY A 1 70 ? 2.291 5.046 -8.949 1.00 92.81 70 GLY A O 1
ATOM 555 N N . SER A 1 71 ? 3.092 3.483 -7.535 1.00 90.69 71 SER A N 1
ATOM 556 C CA . SER A 1 71 ? 3.201 2.401 -8.524 1.00 90.69 71 SER A CA 1
ATOM 557 C C . SER A 1 71 ? 1.832 1.903 -9.005 1.00 90.69 71 SER A C 1
ATOM 559 O O . SER A 1 71 ? 0.952 1.642 -8.170 1.00 90.69 71 SER A O 1
ATOM 561 N N . PRO A 1 72 ? 1.651 1.679 -10.322 1.00 89.81 72 PRO A N 1
ATOM 562 C CA . PRO A 1 72 ? 0.440 1.066 -10.860 1.00 89.81 72 PRO A CA 1
ATOM 563 C C . PRO A 1 72 ? 0.195 -0.346 -10.311 1.00 89.81 72 PRO A C 1
ATOM 565 O O . PRO A 1 72 ? -0.964 -0.734 -10.159 1.00 89.81 72 PRO A O 1
ATOM 568 N N . ASP A 1 73 ? 1.239 -1.102 -9.966 1.00 85.31 73 ASP A N 1
ATOM 569 C CA . ASP A 1 73 ? 1.101 -2.480 -9.479 1.00 85.31 73 ASP A CA 1
ATOM 570 C C . ASP A 1 73 ? 0.497 -2.551 -8.070 1.00 85.31 73 ASP A C 1
ATOM 572 O O . ASP A 1 73 ? -0.182 -3.521 -7.721 1.00 85.31 73 ASP A O 1
ATOM 576 N N . ILE A 1 74 ? 0.716 -1.510 -7.262 1.00 89.06 74 ILE A N 1
ATOM 577 C CA . ILE A 1 74 ? 0.186 -1.412 -5.899 1.00 89.06 74 ILE A CA 1
ATOM 578 C C . ILE A 1 74 ? -1.143 -0.671 -5.891 1.00 89.06 74 ILE A C 1
ATOM 580 O O . ILE A 1 74 ? -2.108 -1.157 -5.307 1.00 89.06 74 ILE A O 1
ATOM 584 N N . ILE A 1 75 ? -1.223 0.490 -6.545 1.00 92.44 75 ILE A N 1
ATOM 585 C CA . ILE A 1 75 ? -2.423 1.325 -6.471 1.00 92.44 75 ILE A CA 1
ATOM 586 C C . ILE A 1 75 ? -3.630 0.607 -7.056 1.00 92.44 75 ILE A C 1
ATOM 588 O O . ILE A 1 75 ? -4.683 0.583 -6.419 1.00 92.44 75 ILE A O 1
ATOM 592 N N . ASN A 1 76 ? -3.480 -0.032 -8.219 1.00 90.06 76 ASN A N 1
ATOM 593 C CA . ASN A 1 76 ? -4.602 -0.722 -8.851 1.00 90.06 76 ASN A CA 1
ATOM 594 C C . ASN A 1 76 ? -5.162 -1.841 -7.964 1.00 90.06 76 ASN A C 1
ATOM 596 O O . ASN A 1 76 ? -6.346 -2.160 -8.068 1.00 90.06 76 ASN A O 1
ATOM 600 N N . LEU A 1 77 ? -4.361 -2.407 -7.059 1.00 88.19 77 LEU A N 1
ATOM 601 C CA . LEU A 1 77 ? -4.830 -3.410 -6.109 1.00 88.19 77 LEU A CA 1
ATOM 602 C C . LEU A 1 77 ? -5.846 -2.841 -5.100 1.00 88.19 77 LEU A C 1
ATOM 604 O O . LEU A 1 77 ? -6.727 -3.573 -4.657 1.00 88.19 77 LEU A O 1
ATOM 608 N N . PHE A 1 78 ? -5.746 -1.550 -4.770 1.00 91.38 78 PHE A N 1
ATOM 609 C CA . PHE A 1 78 ? -6.552 -0.883 -3.741 1.00 91.38 78 PHE A CA 1
ATOM 610 C C . PHE A 1 78 ? -7.523 0.176 -4.275 1.00 91.38 78 PHE A C 1
ATOM 612 O O . PHE A 1 78 ? -8.342 0.665 -3.507 1.00 91.38 78 PHE A O 1
ATOM 619 N N . SER A 1 79 ? -7.454 0.564 -5.552 1.00 92.25 79 SER A N 1
ATOM 620 C CA . SER A 1 79 ? -8.359 1.570 -6.140 1.00 92.25 79 SER A CA 1
ATOM 621 C C . SER A 1 79 ? -9.365 0.994 -7.138 1.00 92.25 79 SER A C 1
ATOM 623 O O . SER A 1 79 ? -10.393 1.619 -7.413 1.00 92.25 79 SER A O 1
ATOM 625 N N . THR A 1 80 ? -9.110 -0.204 -7.675 1.00 88.38 80 THR A N 1
ATOM 626 C CA . THR A 1 80 ? -9.965 -0.802 -8.707 1.00 88.38 80 THR A CA 1
ATOM 627 C C . THR A 1 80 ? -11.391 -1.000 -8.193 1.00 88.38 80 THR A C 1
ATOM 629 O O . THR A 1 80 ? -11.618 -1.682 -7.197 1.00 88.38 80 THR A O 1
ATOM 632 N N . ASN A 1 81 ? -12.369 -0.453 -8.921 1.00 87.81 81 ASN A N 1
ATOM 633 C CA . ASN A 1 81 ? -13.798 -0.501 -8.587 1.00 87.81 81 ASN A CA 1
ATOM 634 C C . ASN A 1 81 ? -14.175 0.156 -7.242 1.00 87.81 81 ASN A C 1
ATOM 636 O O . ASN A 1 81 ? -15.210 -0.192 -6.674 1.00 87.81 81 ASN A O 1
ATOM 640 N N . ILE A 1 82 ? -13.386 1.120 -6.751 1.00 92.56 82 ILE A N 1
ATOM 641 C CA . ILE A 1 82 ? -13.715 1.918 -5.562 1.00 92.56 82 ILE A CA 1
ATOM 642 C C . ILE A 1 82 ? -14.079 3.351 -5.998 1.00 92.56 82 ILE A C 1
ATOM 644 O O . ILE A 1 82 ? -13.181 4.133 -6.302 1.00 92.56 82 ILE A O 1
ATOM 648 N N . PRO A 1 83 ? -15.375 3.731 -6.052 1.00 93.00 83 PRO A N 1
ATOM 649 C CA . PRO A 1 83 ? -15.807 5.021 -6.609 1.00 93.00 83 PRO A CA 1
ATOM 650 C C . PRO A 1 83 ? -15.265 6.256 -5.880 1.00 93.00 83 PRO A C 1
ATOM 652 O O . PRO A 1 83 ? -15.135 7.316 -6.483 1.00 93.00 83 PRO A O 1
ATOM 655 N N . HIS A 1 84 ? -14.976 6.125 -4.586 1.00 95.25 84 HIS A N 1
ATOM 656 C CA . HIS A 1 84 ? -14.425 7.179 -3.728 1.00 95.25 84 HIS A CA 1
ATOM 657 C C . HIS A 1 84 ? -12.890 7.147 -3.634 1.00 95.25 84 HIS A C 1
ATOM 659 O O . HIS A 1 84 ? -12.304 7.753 -2.733 1.00 95.25 84 HIS A O 1
ATOM 665 N N . SER A 1 85 ? -12.243 6.428 -4.553 1.00 95.69 85 SER A N 1
ATOM 666 C CA . SER A 1 85 ? -10.793 6.367 -4.690 1.00 95.69 85 SER A CA 1
ATOM 667 C C . SER A 1 85 ? -10.324 7.287 -5.816 1.00 95.69 85 SER A C 1
ATOM 669 O O . SER A 1 85 ? -10.731 7.149 -6.970 1.00 95.69 85 SER A O 1
ATOM 671 N N . PHE A 1 86 ? -9.459 8.235 -5.473 1.00 95.88 86 PHE A N 1
ATOM 672 C CA . PHE A 1 86 ? -8.783 9.141 -6.391 1.00 95.88 86 PHE A CA 1
ATOM 673 C C . PHE A 1 86 ? -7.334 8.689 -6.496 1.00 95.88 86 PHE A C 1
ATOM 675 O O . PHE A 1 86 ? -6.547 8.850 -5.565 1.00 95.88 86 PHE A O 1
ATOM 682 N N . SER A 1 87 ? -6.997 8.075 -7.621 1.00 94.94 87 SER A N 1
ATOM 683 C CA . SER A 1 87 ? -5.689 7.469 -7.823 1.00 94.94 87 SER A CA 1
ATOM 684 C C . SER A 1 87 ? -4.988 8.023 -9.050 1.00 94.94 87 SER A C 1
ATOM 686 O O . SER A 1 87 ? -5.572 8.035 -10.134 1.00 94.94 87 SER A O 1
ATOM 688 N N . GLU A 1 88 ? -3.714 8.360 -8.897 1.00 95.06 88 GLU A N 1
ATOM 689 C CA . GLU A 1 88 ? -2.792 8.600 -10.002 1.00 95.06 88 GLU A CA 1
ATOM 690 C C . GLU A 1 88 ? -1.559 7.719 -9.824 1.00 95.06 88 GLU A C 1
ATOM 692 O O . GLU A 1 88 ? -1.079 7.511 -8.715 1.00 95.06 88 GLU A O 1
ATOM 697 N N . PHE A 1 89 ? -1.004 7.214 -10.915 1.00 93.94 89 PHE A N 1
ATOM 698 C CA . PHE A 1 89 ? 0.226 6.431 -10.880 1.00 93.94 89 PHE A CA 1
ATOM 699 C C . PHE A 1 89 ? 1.162 6.871 -11.994 1.00 93.94 89 PHE A C 1
ATOM 701 O O . PHE A 1 89 ? 0.725 7.359 -13.041 1.00 93.94 89 PHE A O 1
ATOM 708 N N . TYR A 1 90 ? 2.458 6.704 -11.760 1.00 93.19 90 TYR A N 1
ATOM 709 C CA . TYR A 1 90 ? 3.458 6.906 -12.796 1.00 93.19 90 TYR A CA 1
ATOM 710 C C . TYR A 1 90 ? 3.428 5.760 -13.815 1.00 93.19 90 TYR A C 1
ATOM 712 O O . TYR A 1 90 ? 2.877 4.684 -13.580 1.00 93.19 90 TYR A O 1
ATOM 720 N N . SER A 1 91 ? 4.025 6.007 -14.979 1.00 91.44 91 SER A N 1
ATOM 721 C CA . SER A 1 91 ? 4.176 4.990 -16.020 1.00 91.44 91 SER A CA 1
ATOM 722 C C . SER A 1 91 ? 5.047 3.830 -15.512 1.00 91.44 91 SER A C 1
ATOM 724 O O . SER A 1 91 ? 6.083 4.121 -14.910 1.00 91.44 91 SER A O 1
ATOM 726 N N . PRO A 1 92 ? 4.710 2.551 -15.777 1.00 88.25 92 PRO A N 1
ATOM 727 C CA . PRO A 1 92 ? 5.550 1.410 -15.388 1.00 88.25 92 PRO A CA 1
ATOM 728 C C . PRO A 1 92 ? 6.999 1.516 -15.887 1.00 88.25 92 PRO A C 1
ATOM 730 O O . PRO A 1 92 ? 7.923 1.021 -15.258 1.00 88.25 92 PRO A O 1
ATOM 733 N N . GLU A 1 93 ? 7.232 2.205 -17.006 1.00 88.44 93 GLU A N 1
ATOM 734 C CA . GLU A 1 93 ? 8.568 2.431 -17.570 1.00 88.44 93 GLU A CA 1
ATOM 735 C C . GLU A 1 93 ? 9.447 3.351 -16.707 1.00 88.44 93 GLU A C 1
ATOM 737 O O . GLU A 1 93 ? 10.651 3.439 -16.9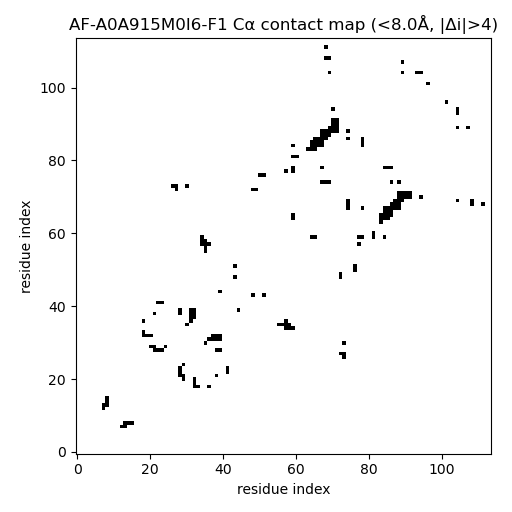42 1.00 88.44 93 GLU A O 1
ATOM 742 N N . LEU A 1 94 ? 8.861 4.057 -15.735 1.00 87.12 94 LEU A N 1
ATOM 743 C CA . LEU A 1 94 ? 9.593 4.876 -14.769 1.00 87.12 94 LEU A CA 1
ATOM 744 C C . LEU A 1 94 ? 10.112 4.058 -13.576 1.00 87.12 94 LEU A C 1
ATOM 746 O O . LEU A 1 94 ? 10.937 4.576 -12.826 1.00 87.12 94 LEU A O 1
ATOM 750 N N . GLU A 1 95 ? 9.692 2.798 -13.424 1.00 85.06 95 GLU A N 1
ATOM 751 C CA . GLU A 1 95 ? 10.154 1.867 -12.385 1.00 85.06 95 GLU A CA 1
ATOM 752 C C . GLU A 1 95 ? 11.557 1.300 -12.681 1.00 85.06 95 GLU A C 1
ATOM 754 O O . GLU A 1 95 ? 11.778 0.089 -12.749 1.00 85.06 95 GLU A O 1
ATOM 759 N N . ASP A 1 96 ? 12.539 2.184 -12.859 1.00 83.38 96 ASP A N 1
ATOM 760 C CA . ASP A 1 96 ? 13.947 1.797 -12.944 1.00 83.38 96 ASP A CA 1
ATOM 761 C C . ASP A 1 96 ? 14.572 1.742 -11.544 1.00 83.38 96 ASP A C 1
ATOM 763 O O . ASP A 1 96 ? 15.216 2.680 -11.074 1.00 83.38 96 ASP A O 1
ATOM 767 N N . PHE A 1 97 ? 14.384 0.610 -10.866 1.00 77.19 97 PHE A N 1
ATOM 768 C CA . PHE A 1 97 ? 14.942 0.381 -9.529 1.00 77.19 97 PHE A CA 1
ATOM 769 C C . PHE A 1 97 ? 16.464 0.157 -9.518 1.00 77.19 97 PHE A C 1
ATOM 771 O O . PHE A 1 97 ? 17.049 0.030 -8.442 1.00 77.19 97 PHE A O 1
ATOM 778 N N . ALA A 1 98 ? 17.109 0.074 -10.687 1.00 80.38 98 ALA A N 1
ATOM 779 C CA . ALA A 1 98 ? 18.560 -0.058 -10.816 1.00 80.38 98 ALA A CA 1
ATOM 780 C C . ALA A 1 98 ? 19.257 1.279 -11.129 1.00 80.38 98 ALA A C 1
ATOM 782 O O . ALA A 1 98 ? 20.489 1.325 -11.172 1.00 80.38 98 ALA A O 1
ATOM 783 N N . SER A 1 99 ? 18.488 2.348 -11.351 1.00 81.38 99 SER A N 1
ATOM 784 C CA . SER A 1 99 ? 18.998 3.688 -11.632 1.00 81.38 99 SER A CA 1
ATOM 785 C C . SER A 1 99 ? 19.721 4.299 -10.420 1.00 81.38 99 SER A C 1
ATOM 787 O O . SER A 1 99 ? 19.410 3.999 -9.267 1.00 81.38 99 SER A O 1
ATOM 789 N N . GLU A 1 100 ? 20.678 5.196 -10.676 1.00 76.81 100 GLU A N 1
ATOM 790 C CA . GLU A 1 100 ? 21.359 5.963 -9.619 1.00 76.81 100 GLU A CA 1
ATOM 791 C C . GLU A 1 100 ? 20.474 7.084 -9.030 1.00 76.81 100 GLU A C 1
ATOM 793 O O . GLU A 1 100 ? 20.749 7.590 -7.941 1.00 76.81 100 GLU A O 1
ATOM 798 N N . GLU A 1 101 ? 19.387 7.455 -9.714 1.00 81.94 101 GLU A N 1
ATOM 799 C CA . GLU A 1 101 ? 18.438 8.496 -9.304 1.00 81.94 101 GLU A CA 1
ATOM 800 C C . GLU A 1 101 ? 17.267 7.901 -8.507 1.00 81.94 101 GLU A C 1
ATOM 802 O O . GLU A 1 101 ? 16.144 7.765 -8.996 1.00 81.94 101 GLU A O 1
ATOM 807 N N . ALA A 1 102 ? 17.525 7.546 -7.248 1.00 79.31 102 ALA A N 1
ATOM 808 C CA . ALA A 1 102 ? 16.523 6.923 -6.380 1.00 79.31 102 ALA A CA 1
ATOM 809 C C . ALA A 1 102 ? 15.343 7.846 -5.992 1.00 79.31 102 ALA A C 1
ATOM 811 O O . ALA A 1 102 ? 14.299 7.338 -5.596 1.00 79.31 102 ALA A O 1
ATOM 812 N N . SER A 1 103 ? 15.479 9.177 -6.107 1.00 88.69 103 SER A N 1
ATOM 813 C CA . SER A 1 103 ? 14.450 10.155 -5.696 1.00 88.69 103 SER A CA 1
ATOM 814 C C . SER A 1 103 ? 13.375 10.427 -6.746 1.00 88.69 103 SER A C 1
ATOM 816 O O . SER A 1 103 ? 12.357 11.039 -6.438 1.00 88.69 103 SER A O 1
ATOM 818 N N . LYS A 1 104 ? 13.566 9.982 -7.989 1.00 90.44 104 LYS A N 1
ATOM 819 C CA . LYS A 1 104 ? 12.726 10.381 -9.127 1.00 90.44 104 LYS A CA 1
ATOM 820 C C . LYS A 1 104 ? 11.238 10.070 -8.937 1.00 90.44 104 LYS A C 1
ATOM 822 O O . LYS A 1 104 ? 10.376 10.840 -9.355 1.00 90.44 104 LYS A O 1
ATOM 827 N N . LEU A 1 105 ? 10.927 8.926 -8.328 1.00 91.50 105 LEU A N 1
ATOM 828 C CA . LEU A 1 105 ? 9.542 8.528 -8.063 1.00 91.50 105 LEU A CA 1
ATOM 829 C C . LEU A 1 105 ? 8.954 9.281 -6.863 1.00 91.50 105 LEU A C 1
ATOM 831 O O . LEU A 1 105 ? 7.759 9.564 -6.866 1.00 91.50 105 LEU A O 1
ATOM 835 N N . ASP A 1 106 ? 9.783 9.658 -5.886 1.00 90.25 106 ASP A N 1
ATOM 836 C CA . ASP A 1 106 ? 9.365 10.505 -4.765 1.00 90.25 106 ASP A CA 1
ATOM 837 C C . ASP A 1 106 ? 9.039 11.926 -5.247 1.00 90.25 106 ASP A C 1
ATOM 839 O O . ASP A 1 106 ? 8.016 12.488 -4.863 1.00 90.25 106 ASP A O 1
ATOM 843 N N . GLU A 1 107 ? 9.865 12.482 -6.138 1.00 92.81 107 GLU A N 1
ATOM 844 C CA . GLU A 1 107 ? 9.624 13.774 -6.796 1.00 92.81 107 GLU A CA 1
ATOM 845 C C . GLU A 1 107 ? 8.319 13.751 -7.593 1.00 92.81 107 GLU A C 1
ATOM 847 O O . GLU A 1 107 ? 7.495 14.652 -7.452 1.00 92.81 107 GLU A O 1
ATOM 852 N N . TRP A 1 108 ? 8.072 12.673 -8.350 1.00 93.88 108 TRP A N 1
ATOM 853 C CA . TRP A 1 108 ? 6.802 12.502 -9.054 1.00 93.88 108 TRP A CA 1
ATOM 854 C C . TRP A 1 108 ? 5.606 12.527 -8.098 1.00 93.88 108 TRP A C 1
ATOM 856 O O . TRP A 1 108 ? 4.592 13.136 -8.421 1.00 93.88 108 TRP A O 1
ATOM 866 N N . VAL A 1 109 ? 5.700 11.877 -6.930 1.00 92.88 109 VAL A N 1
ATOM 867 C CA . VAL A 1 109 ? 4.623 11.912 -5.926 1.00 92.88 109 VAL A CA 1
ATOM 868 C C . VAL A 1 109 ? 4.460 13.323 -5.362 1.00 92.88 109 VAL A C 1
ATOM 870 O O . VAL A 1 109 ? 3.332 13.786 -5.210 1.00 92.88 109 VAL A O 1
ATOM 873 N N . PHE A 1 110 ? 5.559 14.017 -5.070 1.00 93.69 110 PHE A N 1
ATOM 874 C CA . PHE A 1 110 ? 5.528 15.361 -4.498 1.00 93.69 110 PHE A CA 1
ATOM 875 C C . PHE A 1 110 ? 4.844 16.372 -5.431 1.00 93.69 110 PHE A C 1
ATOM 877 O O . PHE A 1 110 ? 3.926 17.065 -4.996 1.00 93.69 110 PHE A O 1
ATOM 884 N N . ASP A 1 111 ? 5.176 16.341 -6.725 1.00 94.06 111 ASP A N 1
ATOM 885 C CA . ASP A 1 111 ? 4.567 17.177 -7.772 1.00 94.06 111 ASP A CA 1
ATOM 886 C C . ASP A 1 111 ? 3.046 16.974 -7.928 1.00 94.06 111 ASP A C 1
ATOM 888 O O . ASP A 1 111 ? 2.368 17.778 -8.570 1.00 94.06 111 ASP A O 1
ATOM 892 N N . LYS A 1 112 ? 2.494 15.875 -7.400 1.00 91.62 112 LYS A N 1
ATOM 893 C CA . LYS A 1 112 ? 1.051 15.593 -7.420 1.00 91.62 112 LYS A CA 1
ATOM 894 C C . LYS A 1 112 ? 0.311 16.078 -6.184 1.00 91.62 112 LYS A C 1
ATOM 896 O O . LYS A 1 112 ? -0.912 16.206 -6.238 1.00 91.62 112 LYS A O 1
ATOM 901 N N . VAL A 1 113 ? 1.026 16.264 -5.079 1.00 87.56 113 VAL A N 1
ATOM 902 C CA . VAL A 1 113 ? 0.441 16.596 -3.777 1.00 87.56 113 VAL A CA 1
ATOM 903 C C . VAL A 1 113 ? 0.573 18.090 -3.458 1.00 87.56 113 VAL A C 1
ATOM 905 O O . VAL A 1 113 ? -0.293 18.609 -2.750 1.00 87.56 113 VAL A O 1
ATOM 908 N N . GLU A 1 114 ? 1.614 18.770 -3.956 1.00 75.81 114 GLU A N 1
ATOM 909 C CA . GLU A 1 114 ? 1.742 20.243 -3.897 1.00 75.81 114 GLU A CA 1
ATOM 910 C C . GLU A 1 114 ? 0.745 20.981 -4.806 1.00 75.81 114 GLU A C 1
ATOM 912 O O . GLU A 1 114 ? 0.216 22.022 -4.342 1.00 75.81 114 GLU A O 1
#

Solvent-accessible surface area (backbone atoms only — not comparable to full-atom values): 7446 Å² total; per-residue (Å²): 135,65,69,68,64,49,52,31,50,79,65,69,73,49,86,85,86,84,74,84,84,60,82,65,88,46,72,60,41,50,50,39,28,66,44,47,71,45,79,62,60,61,73,55,55,72,71,66,69,83,68,80,93,66,89,77,73,34,56,59,78,76,41,87,65,40,80,45,73,45,55,52,83,52,47,53,76,68,37,68,94,39,91,53,43,50,73,52,57,59,62,77,88,72,72,57,87,85,53,91,68,77,56,60,66,56,50,56,46,48,74,72,72,113

InterPro domains:
  IPR007070 GPI ethanolamine phosphate transferase 1 [PTHR12250] (2-114)
  IPR017850 Alkaline-phosphatase-like, core domain superfamily [G3DSA:3.40.720.10] (1-113)

Nearest PDB structures (foldseek):
  5ot7-assembly1_i  TM=5.497E-01  e=2.058E+00  Thermus thermophilus HB8
  7oyc-assembly1_C1  TM=4.251E-01  e=5.664E+00  Xenopus laevis
  7a0s-assembly1_C  TM=3.260E-01  e=6.482E+00  Deinococcus radiodurans R1 = ATCC 13939 = DSM 20539

Mean predicted aligned error: 6.35 Å

Sequence (114 aa):
MSPYIHSLIDGSKAVWGISEGHVPTESRPGHVALFAGFYEDVSAVTRGWKHNPIPFDSTFNQSEFSFLWGSPDIINLFSTNIPHSFSEFYSPELEDFASEEASKLDEWVFDKVE

Radius of gyration: 16.0 Å; Cα contacts (8 Å, |Δi|>4): 105; chains: 1; bounding box: 37×39×42 Å

Foldseek 3Di:
DDVVVVCCVVVVVDDDDDQDDDPPPDDAQVVCCVFQVDGDDPVVVVVPLPDDPDDGDTNLLVDQAAEEEEAPSRVCNRQPPRPRYHYDYDDPVVPPPVDPCPCPRVVVRVVVVD

pLDDT: mean 85.51, std 10.65, range [56.66, 96.19]